Protein AF-A0A8J3VDU4-F1 (afdb_monomer_lite)

Radius of gyration: 32.26 Å; chains: 1; bounding box: 69×19×93 Å

Structure (mmCIF, N/CA/C/O backbone):
data_AF-A0A8J3VDU4-F1
#
_entry.id   AF-A0A8J3VDU4-F1
#
loop_
_atom_site.group_PDB
_atom_site.id
_atom_site.type_symbol
_atom_site.label_atom_id
_atom_site.label_alt_id
_atom_site.label_comp_id
_atom_site.label_asym_id
_atom_site.label_entity_id
_atom_site.label_seq_id
_atom_site.pdbx_PDB_ins_code
_atom_site.Cartn_x
_atom_site.Cartn_y
_atom_site.Cartn_z
_atom_site.occupancy
_atom_site.B_iso_or_equiv
_atom_site.auth_seq_id
_atom_site.auth_comp_id
_atom_site.auth_asym_id
_atom_site.auth_atom_id
_atom_site.pdbx_PDB_model_num
ATOM 1 N N . MET A 1 1 ? 7.137 -9.767 0.530 1.00 67.50 1 MET A N 1
ATOM 2 C CA . MET A 1 1 ? 6.829 -8.383 0.960 1.00 67.50 1 MET A CA 1
ATOM 3 C C . MET A 1 1 ? 5.323 -8.219 0.847 1.00 67.50 1 MET A C 1
ATOM 5 O O . MET A 1 1 ? 4.815 -8.719 -0.151 1.00 67.50 1 MET A O 1
ATOM 9 N N . PRO A 1 2 ? 4.628 -7.611 1.824 1.00 83.00 2 PRO A N 1
ATOM 10 C CA . PRO A 1 2 ? 3.176 -7.506 1.763 1.00 83.00 2 PRO A CA 1
ATOM 11 C C . PRO A 1 2 ? 2.692 -6.707 0.546 1.00 83.00 2 PRO A C 1
ATOM 13 O O . PRO A 1 2 ? 3.397 -5.806 0.079 1.00 83.00 2 PRO A O 1
ATOM 16 N N . THR A 1 3 ? 1.514 -7.045 0.031 1.00 90.88 3 THR A N 1
ATOM 17 C CA . THR A 1 3 ? 0.885 -6.404 -1.133 1.00 90.88 3 THR A CA 1
ATOM 18 C C . THR A 1 3 ? -0.031 -5.247 -0.728 1.00 90.88 3 THR A C 1
ATOM 20 O O . THR A 1 3 ? -0.429 -5.118 0.429 1.00 90.88 3 THR A O 1
ATOM 23 N N . GLU A 1 4 ? -0.401 -4.403 -1.697 1.00 93.88 4 GLU A N 1
ATOM 24 C CA . GLU A 1 4 ? -1.421 -3.364 -1.497 1.00 93.88 4 GLU A CA 1
ATOM 25 C C . GLU A 1 4 ? -2.731 -3.959 -0.958 1.00 93.88 4 GLU A C 1
ATOM 27 O O . GLU A 1 4 ? -3.270 -3.467 0.033 1.00 93.88 4 GLU A O 1
ATOM 32 N N . ALA A 1 5 ? -3.205 -5.052 -1.564 1.00 93.44 5 ALA A N 1
ATOM 33 C CA . ALA A 1 5 ? -4.450 -5.710 -1.180 1.00 93.44 5 ALA A CA 1
ATOM 34 C C . ALA A 1 5 ? -4.417 -6.213 0.272 1.00 93.44 5 ALA A C 1
ATOM 36 O O . ALA A 1 5 ? -5.381 -6.022 1.009 1.00 93.44 5 ALA A O 1
ATOM 37 N N . GLU A 1 6 ? -3.298 -6.789 0.715 1.00 93.62 6 GLU A N 1
ATOM 38 C CA . GLU A 1 6 ? -3.134 -7.252 2.099 1.00 93.62 6 GLU A CA 1
ATOM 39 C C . GLU A 1 6 ? -3.225 -6.098 3.105 1.00 93.62 6 GLU A C 1
ATOM 41 O O . GLU A 1 6 ? -3.881 -6.230 4.140 1.00 93.62 6 GLU A O 1
ATOM 46 N N . PHE A 1 7 ? -2.632 -4.940 2.794 1.00 95.31 7 PHE A N 1
ATOM 47 C CA .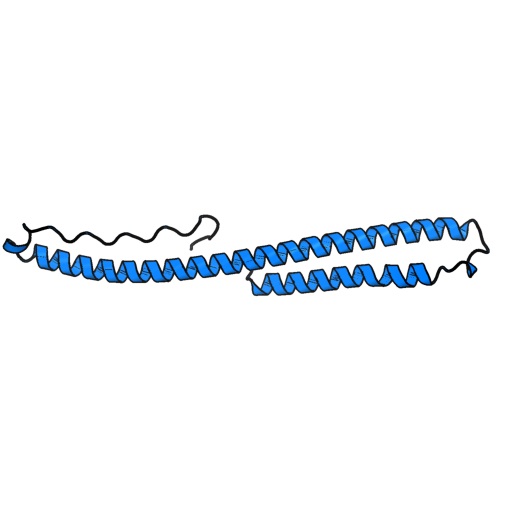 PHE A 1 7 ? -2.764 -3.754 3.640 1.00 95.31 7 PHE A CA 1
ATOM 48 C C . PHE A 1 7 ? -4.188 -3.191 3.650 1.00 95.31 7 PHE A C 1
ATOM 50 O O . PHE A 1 7 ? -4.650 -2.737 4.696 1.00 95.31 7 PHE A O 1
ATOM 57 N N . LEU A 1 8 ? -4.906 -3.229 2.526 1.00 94.75 8 LEU A N 1
ATOM 58 C CA . LEU A 1 8 ? -6.300 -2.781 2.474 1.00 94.75 8 LEU A CA 1
ATOM 59 C C . LEU A 1 8 ? -7.221 -3.691 3.297 1.00 94.75 8 LEU A C 1
ATOM 61 O O . LEU A 1 8 ? -8.036 -3.187 4.068 1.00 94.75 8 LEU A O 1
ATOM 65 N N . VAL A 1 9 ? -7.031 -5.010 3.222 1.00 96.38 9 VAL A N 1
ATOM 66 C CA . VAL A 1 9 ? -7.761 -5.970 4.066 1.00 96.38 9 VAL A CA 1
ATOM 67 C C . VAL A 1 9 ? -7.454 -5.734 5.548 1.00 96.38 9 VAL A C 1
ATOM 69 O O . VAL A 1 9 ? -8.371 -5.677 6.368 1.00 96.38 9 VAL A O 1
ATOM 72 N N . ALA A 1 10 ? -6.181 -5.532 5.904 1.00 93.62 10 ALA A N 1
ATOM 73 C CA . ALA A 1 10 ? -5.788 -5.232 7.281 1.00 93.62 10 ALA A CA 1
ATOM 74 C C . ALA A 1 1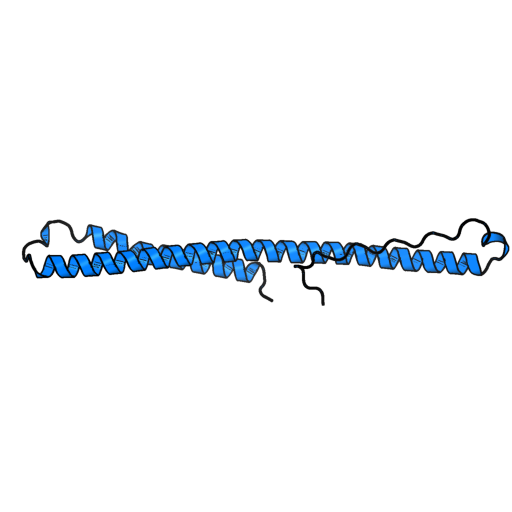0 ? -6.387 -3.908 7.786 1.00 93.62 10 ALA A C 1
ATOM 76 O O . ALA A 1 10 ? -6.881 -3.849 8.913 1.00 93.62 10 ALA A O 1
ATOM 77 N N . ARG A 1 11 ? -6.405 -2.857 6.952 1.00 96.06 11 ARG A N 1
ATOM 78 C CA . ARG A 1 11 ? -7.062 -1.576 7.258 1.00 96.06 11 ARG A CA 1
ATOM 79 C C . ARG A 1 11 ? -8.527 -1.790 7.620 1.00 96.06 11 ARG A C 1
ATOM 81 O O . ARG A 1 11 ? -8.984 -1.262 8.632 1.00 96.06 11 ARG A O 1
ATOM 88 N N . ASP A 1 12 ? -9.253 -2.535 6.796 1.00 95.19 12 ASP A N 1
ATOM 89 C CA . ASP A 1 12 ? -10.688 -2.737 6.983 1.00 95.19 12 ASP A CA 1
ATOM 90 C C . ASP A 1 12 ? -10.968 -3.563 8.248 1.00 95.19 12 ASP A C 1
ATOM 92 O O . ASP A 1 12 ? -11.870 -3.225 9.016 1.00 95.19 12 ASP A O 1
ATOM 96 N N . ALA A 1 13 ? -10.123 -4.556 8.546 1.00 95.38 13 ALA A N 1
ATOM 97 C CA . ALA A 1 13 ? -10.178 -5.302 9.801 1.00 95.38 13 ALA A CA 1
ATOM 98 C C . ALA A 1 13 ? -9.922 -4.411 11.032 1.00 95.38 13 ALA A C 1
ATOM 100 O O . ALA A 1 13 ? -10.657 -4.498 12.017 1.00 95.38 13 ALA A O 1
ATOM 101 N N . PHE A 1 14 ? -8.927 -3.518 10.983 1.00 94.88 14 PHE A N 1
ATOM 102 C CA . PHE A 1 14 ? -8.660 -2.581 12.079 1.00 94.88 14 PHE A CA 1
ATOM 103 C C . PHE A 1 14 ? 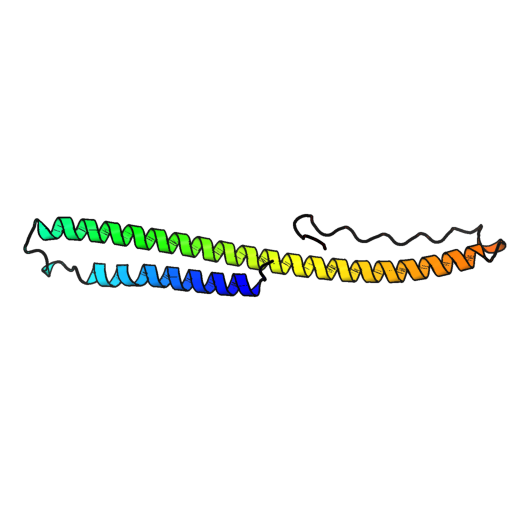-9.790 -1.564 12.273 1.00 94.88 14 PHE A C 1
ATOM 105 O O . PHE A 1 14 ? -10.153 -1.280 13.414 1.00 94.88 14 PHE A O 1
ATOM 112 N N . ARG A 1 15 ? -10.406 -1.071 11.190 1.00 95.56 15 ARG A N 1
ATOM 113 C CA . ARG A 1 15 ? -11.583 -0.189 11.282 1.00 95.56 15 ARG A CA 1
ATOM 114 C C . ARG A 1 15 ? -12.779 -0.897 11.908 1.00 95.56 15 ARG A C 1
ATOM 116 O O . ARG A 1 15 ? -13.409 -0.346 12.807 1.00 95.56 15 ARG A O 1
ATOM 123 N N . ALA A 1 16 ? -13.051 -2.134 11.495 1.00 92.44 16 ALA A N 1
ATOM 124 C CA . ALA A 1 16 ? -14.112 -2.942 12.091 1.00 92.44 16 ALA A CA 1
ATOM 125 C C . ALA A 1 16 ? -13.854 -3.210 13.587 1.00 92.44 16 ALA A C 1
ATOM 127 O O . ALA A 1 16 ? -14.778 -3.153 14.404 1.00 92.44 16 ALA A O 1
ATOM 128 N N . ALA A 1 17 ? -12.594 -3.447 13.970 1.00 90.19 17 ALA A N 1
ATOM 129 C CA . ALA A 1 17 ? -12.202 -3.590 15.368 1.00 90.19 17 ALA A CA 1
ATOM 130 C C . ALA A 1 17 ? -12.433 -2.288 16.158 1.00 90.19 17 ALA A C 1
ATOM 132 O O . ALA A 1 17 ? -13.062 -2.323 17.217 1.00 90.19 17 ALA A O 1
ATOM 133 N N . ALA A 1 18 ? -12.010 -1.132 15.630 1.00 91.44 18 ALA A N 1
ATOM 134 C CA . ALA A 1 18 ? -12.235 0.181 16.245 1.00 91.44 18 ALA A CA 1
ATOM 135 C C . ALA A 1 18 ? -13.723 0.482 16.460 1.00 91.44 18 ALA A C 1
ATOM 137 O O . ALA A 1 18 ? -14.124 0.905 17.547 1.00 91.44 18 ALA A O 1
ATOM 138 N N . GLU A 1 19 ? -14.561 0.204 15.462 1.00 89.81 19 GLU A N 1
ATOM 139 C CA . GLU A 1 19 ? -16.010 0.362 15.575 1.00 89.81 19 GLU A CA 1
ATOM 140 C C . GLU A 1 19 ? -16.601 -0.574 16.644 1.00 89.81 19 GLU A C 1
ATOM 142 O O . GLU A 1 19 ? -17.420 -0.157 17.469 1.00 89.81 19 GLU A O 1
ATOM 147 N N . THR A 1 20 ? -16.118 -1.817 16.703 1.00 87.06 20 THR A N 1
ATOM 148 C CA . THR A 1 20 ? -16.535 -2.799 17.712 1.00 87.06 20 THR A CA 1
ATOM 149 C C . THR A 1 20 ? -16.146 -2.373 19.127 1.00 87.06 20 THR A C 1
ATOM 151 O O . THR A 1 20 ? -16.971 -2.498 20.026 1.00 87.06 20 THR A O 1
ATOM 154 N N . ALA A 1 21 ? -14.951 -1.815 19.349 1.00 84.44 21 ALA A N 1
ATOM 155 C CA . ALA A 1 21 ? -14.555 -1.297 20.667 1.00 84.44 21 ALA A CA 1
ATOM 156 C C . ALA A 1 21 ? -15.369 -0.070 21.107 1.00 84.44 21 ALA A C 1
ATOM 158 O O . ALA A 1 21 ? -15.556 0.149 22.305 1.00 84.44 21 ALA A O 1
ATOM 159 N N . ARG A 1 22 ? -15.886 0.721 20.161 1.00 80.50 22 ARG A N 1
ATOM 160 C CA . ARG A 1 22 ? -16.725 1.894 20.457 1.00 80.50 22 ARG A CA 1
ATOM 161 C C . ARG A 1 22 ? -18.164 1.516 20.822 1.00 80.50 22 ARG A C 1
ATOM 163 O O . ARG A 1 22 ? -18.746 2.152 21.698 1.00 80.50 22 ARG A O 1
ATOM 170 N N . ARG A 1 23 ? -18.720 0.464 20.206 1.00 72.62 23 ARG A N 1
ATOM 171 C CA . ARG A 1 23 ? -20.115 0.012 20.399 1.00 72.62 23 ARG A CA 1
ATOM 172 C C . ARG A 1 23 ? -20.547 -0.279 21.848 1.00 72.62 23 ARG A C 1
ATOM 174 O O . ARG A 1 23 ? -21.635 0.167 22.198 1.00 72.62 23 ARG A O 1
ATOM 181 N N . PRO A 1 24 ? -19.794 -1.001 22.700 1.00 62.66 24 PRO A N 1
ATOM 182 C CA . PRO A 1 24 ? -20.257 -1.358 24.045 1.00 62.66 24 PRO A CA 1
ATOM 183 C C . PRO A 1 24 ? -20.258 -0.179 25.026 1.00 62.66 24 PRO A C 1
ATOM 185 O O . PRO A 1 24 ? -20.997 -0.207 26.006 1.00 62.66 24 PRO A O 1
ATOM 188 N N . VAL A 1 25 ? -19.488 0.880 24.759 1.00 56.50 25 VAL A N 1
ATOM 189 C CA . VAL A 1 25 ? -19.399 2.047 25.651 1.00 56.50 25 VAL A CA 1
ATOM 190 C C . VAL A 1 25 ? -20.708 2.851 25.653 1.00 56.50 25 VAL A C 1
ATOM 192 O O . VAL A 1 25 ? -21.106 3.389 26.680 1.00 56.50 25 VAL A O 1
ATOM 195 N N . THR A 1 26 ? -21.425 2.906 24.530 1.00 52.31 26 THR A N 1
ATOM 196 C CA . THR A 1 26 ? -22.603 3.776 24.367 1.00 52.31 26 THR A CA 1
ATOM 197 C C . THR A 1 26 ? -23.880 3.283 25.077 1.00 52.31 26 THR A C 1
ATOM 199 O O . THR A 1 26 ? -24.468 4.070 25.819 1.00 52.31 26 THR A O 1
ATOM 202 N N . PRO A 1 27 ? -24.336 2.021 24.923 1.00 53.19 27 PRO A N 1
ATOM 203 C CA . PRO A 1 27 ? -25.544 1.538 25.596 1.00 53.19 27 PRO A CA 1
ATOM 204 C C . PRO A 1 27 ? -25.313 1.288 27.087 1.00 53.19 27 PRO A C 1
ATOM 206 O O . PRO A 1 27 ? -26.236 1.440 27.880 1.00 53.19 27 PRO A O 1
ATOM 209 N N . MET A 1 28 ? -24.081 0.956 27.485 1.00 51.69 28 MET A N 1
ATOM 210 C CA . MET A 1 28 ? -23.732 0.748 28.885 1.00 51.69 28 MET A CA 1
ATOM 211 C C . MET A 1 28 ? -23.864 2.054 29.675 1.00 51.69 28 MET A C 1
ATOM 213 O O . MET A 1 28 ? -24.569 2.083 30.676 1.00 51.69 28 MET A O 1
ATOM 217 N N . LEU A 1 29 ? -23.306 3.162 29.173 1.00 52.31 29 LEU A N 1
ATOM 218 C CA . LEU A 1 29 ? -23.472 4.486 29.785 1.00 52.31 29 LEU A CA 1
ATOM 219 C C . LEU A 1 29 ? -24.935 4.968 29.801 1.00 52.31 29 LEU A C 1
ATOM 221 O O . LEU A 1 29 ? -25.328 5.670 30.726 1.00 52.31 29 LEU A O 1
ATOM 225 N N . ALA A 1 30 ? -25.748 4.578 28.813 1.00 54.53 30 ALA A N 1
ATOM 226 C CA . ALA A 1 30 ? -27.169 4.932 28.753 1.00 54.53 30 ALA A CA 1
ATOM 227 C C . ALA A 1 30 ? -28.055 4.099 29.704 1.00 54.53 30 ALA A C 1
ATOM 229 O O . ALA A 1 30 ? -29.070 4.598 30.189 1.00 54.53 30 ALA A O 1
ATOM 230 N N . ALA A 1 31 ? -27.685 2.844 29.983 1.00 55.19 31 ALA A N 1
ATOM 231 C CA . ALA A 1 31 ? -28.435 1.945 30.863 1.00 55.19 31 ALA A CA 1
ATOM 232 C C . ALA A 1 31 ? -28.255 2.270 32.358 1.00 55.19 31 ALA A C 1
ATOM 234 O O . ALA A 1 31 ? -29.162 2.015 33.150 1.00 55.19 31 ALA A O 1
ATOM 235 N N . PHE A 1 32 ? -27.140 2.897 32.751 1.00 51.31 32 PHE A N 1
ATOM 236 C CA . PHE A 1 32 ? -26.919 3.412 34.111 1.00 51.31 32 PHE A CA 1
ATOM 237 C C . PHE A 1 32 ? -27.595 4.773 34.344 1.00 51.31 32 PHE A C 1
ATOM 239 O O . PHE A 1 32 ? -27.012 5.697 34.908 1.00 51.31 32 PHE A O 1
ATOM 246 N N . GLY A 1 33 ? -28.852 4.899 33.911 1.00 51.94 33 GLY A N 1
ATOM 247 C CA . GLY A 1 33 ? -29.696 6.034 34.266 1.00 51.94 33 GLY A CA 1
ATOM 248 C C . GLY A 1 33 ? -29.872 6.168 35.791 1.00 51.94 33 GLY A C 1
ATOM 249 O O . GLY A 1 33 ? -29.600 5.225 36.539 1.00 51.94 33 GLY A O 1
ATOM 250 N N . PRO A 1 34 ? -30.381 7.317 36.276 1.00 51.00 34 PRO A N 1
ATOM 251 C CA . PRO A 1 34 ? -30.386 7.707 37.696 1.00 51.00 34 PRO A CA 1
ATOM 252 C C . PRO A 1 34 ? -31.153 6.774 38.659 1.00 51.00 34 PRO A C 1
ATOM 254 O O . PRO A 1 34 ? -31.200 7.038 39.856 1.00 51.00 34 PRO A O 1
ATOM 257 N N . GLN A 1 35 ? -31.754 5.683 38.176 1.00 47.78 35 GLN A N 1
ATOM 258 C CA . GLN A 1 35 ? -32.634 4.800 38.947 1.00 47.78 35 GLN A CA 1
ATOM 259 C C . GLN A 1 35 ? -31.929 3.609 39.630 1.00 47.78 35 GLN A C 1
ATOM 261 O O . GLN A 1 35 ? -32.545 2.960 40.467 1.00 47.78 35 GLN A O 1
ATOM 266 N N . VAL A 1 36 ? -30.642 3.340 39.361 1.00 48.12 36 VAL A N 1
ATOM 267 C CA . VAL A 1 36 ? -29.853 2.293 40.069 1.00 48.12 36 VAL A CA 1
ATOM 268 C C . VAL A 1 36 ? -29.111 2.859 41.308 1.00 48.12 36 VAL A C 1
ATOM 270 O O . VAL A 1 36 ? -28.388 2.158 42.012 1.00 48.12 36 VAL A O 1
ATOM 273 N N . LEU A 1 37 ? -29.320 4.141 41.631 1.00 47.22 37 LEU A N 1
ATOM 274 C CA . LEU A 1 37 ? -28.594 4.910 42.654 1.00 47.22 37 LEU A CA 1
ATOM 275 C C . LEU A 1 37 ? -29.184 4.795 44.078 1.00 47.22 37 LEU A C 1
ATOM 277 O O . LEU A 1 37 ? -29.444 5.810 44.720 1.00 47.22 37 LEU A O 1
ATOM 281 N N . VAL A 1 38 ? -29.397 3.581 44.601 1.00 46.38 38 VAL A N 1
ATOM 282 C CA . VAL A 1 38 ? -29.901 3.380 45.988 1.00 46.38 38 VAL A CA 1
ATOM 283 C C . VAL A 1 38 ? -28.846 2.764 46.937 1.00 46.38 38 VAL A C 1
ATOM 285 O O . VAL A 1 38 ? -29.123 2.519 48.105 1.00 46.38 38 VAL A O 1
ATOM 288 N N . GLY A 1 39 ? -27.589 2.586 46.506 1.00 50.56 39 GLY A N 1
ATOM 289 C CA . GLY A 1 39 ? -26.508 2.049 47.356 1.00 50.56 39 GLY A CA 1
ATOM 290 C C . GLY A 1 39 ? -25.159 2.746 47.158 1.00 50.56 39 GLY A C 1
ATOM 291 O O . GLY A 1 39 ? -24.325 2.260 46.400 1.00 50.56 39 GLY A O 1
ATOM 292 N N . GLY A 1 40 ? -24.932 3.861 47.863 1.00 52.38 40 GLY A N 1
ATOM 293 C CA . GLY A 1 40 ? -23.881 4.860 47.587 1.00 52.38 40 GLY A CA 1
ATOM 294 C C . GLY A 1 40 ? -22.407 4.415 47.572 1.00 52.38 40 GLY A C 1
ATOM 295 O O . GLY A 1 40 ? -21.579 5.152 47.048 1.00 52.38 40 GLY A O 1
ATOM 296 N N . LEU A 1 41 ? -22.058 3.235 48.097 1.00 50.09 41 LEU A N 1
ATOM 297 C CA . LEU A 1 41 ? -20.682 2.700 48.068 1.00 50.09 41 LEU A CA 1
ATOM 298 C C . LEU A 1 41 ? -20.448 1.737 46.893 1.00 50.09 41 LEU A C 1
ATOM 300 O O . LEU A 1 41 ? -19.442 1.851 46.200 1.00 50.09 41 LEU A O 1
ATOM 304 N N . LEU A 1 42 ? -21.417 0.865 46.595 1.00 49.94 42 LEU A N 1
ATOM 305 C CA . LEU A 1 42 ? -21.362 -0.038 45.437 1.00 49.94 42 LEU A CA 1
ATOM 306 C C . LEU A 1 42 ? -21.436 0.728 44.106 1.00 49.94 42 LEU A C 1
ATOM 308 O O . LEU A 1 42 ? -20.865 0.290 43.111 1.00 49.94 42 LEU A O 1
ATOM 312 N N . THR A 1 43 ? -22.108 1.883 44.076 1.00 58.31 43 THR A N 1
ATOM 313 C CA . THR A 1 43 ? -22.283 2.705 42.866 1.00 58.31 43 THR A CA 1
ATOM 314 C C . THR A 1 43 ? -21.047 3.514 42.471 1.00 58.31 43 THR A C 1
ATOM 316 O O . THR A 1 43 ? -20.859 3.779 41.284 1.00 58.31 43 THR A O 1
ATOM 319 N N . ALA A 1 44 ? -20.204 3.915 43.429 1.00 59.12 44 ALA A N 1
ATOM 320 C CA . ALA A 1 44 ? -19.000 4.701 43.147 1.00 59.12 44 ALA A CA 1
ATOM 321 C C . ALA A 1 44 ? -17.891 3.822 42.547 1.00 59.12 44 ALA A C 1
ATOM 323 O O . ALA A 1 44 ? -17.367 4.131 41.480 1.00 59.12 44 ALA A O 1
ATOM 324 N N . GLU A 1 45 ? -17.620 2.677 43.177 1.00 62.31 45 GLU A N 1
ATOM 325 C CA . GLU A 1 45 ? -16.580 1.737 42.746 1.00 62.31 45 GLU A CA 1
ATOM 326 C C . GLU A 1 45 ? -16.908 1.114 41.379 1.00 62.31 45 GLU A C 1
ATOM 328 O O . GLU A 1 45 ? -16.059 1.040 40.489 1.00 62.31 45 GLU A O 1
ATOM 333 N N . THR A 1 46 ? -18.177 0.755 41.148 1.00 62.06 46 THR A N 1
ATOM 334 C CA . THR A 1 46 ? -18.622 0.292 39.825 1.00 62.06 46 THR A CA 1
ATOM 335 C C . THR A 1 46 ? -18.544 1.398 38.770 1.00 62.06 46 THR A C 1
ATOM 337 O O . THR A 1 46 ? -18.060 1.137 37.671 1.00 62.06 46 THR A O 1
ATOM 340 N N . SER A 1 47 ? -18.926 2.643 39.079 1.00 64.44 47 SER A N 1
ATOM 341 C CA . SER A 1 47 ? -18.814 3.760 38.124 1.00 64.44 47 SER A CA 1
ATOM 342 C C . SER A 1 47 ? -17.366 4.077 37.744 1.00 64.44 47 SER A C 1
ATOM 344 O O . SER A 1 47 ? -17.089 4.335 36.569 1.00 64.44 47 SER A O 1
ATOM 346 N N . GLU A 1 48 ? -16.428 4.032 38.692 1.00 68.50 48 GLU A N 1
ATOM 347 C CA . GLU A 1 48 ? -14.998 4.224 38.421 1.00 68.50 48 GLU A CA 1
ATOM 348 C C . GLU A 1 48 ? -14.426 3.094 37.563 1.00 68.50 48 GLU A C 1
ATOM 350 O O . GLU A 1 48 ? -13.770 3.365 36.552 1.00 68.50 48 GLU A O 1
ATOM 355 N N . LEU A 1 49 ? -14.737 1.834 37.890 1.00 68.75 49 LEU A N 1
ATOM 356 C CA . LEU A 1 49 ? -14.322 0.682 37.088 1.00 68.75 49 LEU A CA 1
ATOM 357 C C . LEU A 1 49 ? -14.849 0.784 35.653 1.00 68.75 49 LEU A C 1
ATOM 359 O O . LEU A 1 49 ? -14.086 0.600 34.703 1.00 68.75 49 LEU A O 1
ATOM 363 N N . LEU A 1 50 ? -16.126 1.126 35.474 1.00 69.62 50 LEU A N 1
ATOM 364 C CA . LEU A 1 50 ? -16.736 1.275 34.153 1.00 69.62 50 LEU A CA 1
ATOM 365 C C . LEU A 1 50 ? -16.169 2.457 33.369 1.00 69.62 50 LEU A C 1
ATOM 367 O O . LEU A 1 50 ? -15.935 2.339 32.163 1.00 69.62 50 LEU A O 1
ATOM 371 N N . SER A 1 51 ? -15.891 3.572 34.042 1.00 70.56 51 SER A N 1
ATOM 372 C CA . SER A 1 51 ? -15.238 4.733 33.434 1.00 70.56 51 SER A CA 1
ATOM 373 C C . SER A 1 51 ? -13.814 4.395 32.984 1.00 70.56 51 SER A C 1
ATOM 375 O O . SER A 1 51 ? -13.424 4.746 31.867 1.00 70.56 51 SER A O 1
ATOM 377 N N . GLY A 1 52 ? -13.067 3.641 33.799 1.00 74.62 52 GLY A N 1
ATOM 378 C CA . GLY A 1 52 ? -11.732 3.138 33.474 1.00 74.62 52 GLY A CA 1
ATOM 379 C C . GLY A 1 52 ? -11.732 2.202 32.263 1.00 74.62 52 GLY A C 1
ATOM 380 O O . GLY A 1 52 ? -10.992 2.434 31.305 1.00 74.62 52 GLY A O 1
ATOM 381 N N . HIS A 1 53 ? -12.620 1.204 32.243 1.00 77.62 53 HIS A N 1
ATOM 382 C CA . HIS A 1 53 ? -12.760 0.275 31.113 1.00 77.62 53 HIS A CA 1
ATOM 383 C C . HIS A 1 53 ? -13.219 0.994 29.836 1.00 77.62 53 HIS A C 1
ATOM 385 O O . HIS A 1 53 ? -12.683 0.752 28.755 1.00 77.62 53 HIS A O 1
ATOM 391 N N . SER A 1 54 ? -14.142 1.952 29.952 1.00 76.69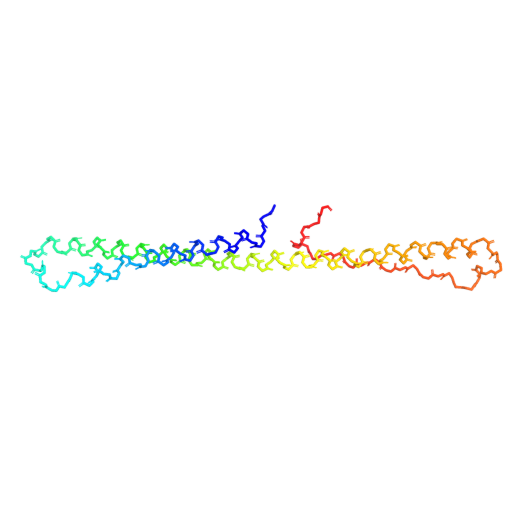 54 SER A N 1
ATOM 392 C CA . SER A 1 54 ? -14.581 2.790 28.828 1.00 76.69 54 SER A CA 1
ATOM 393 C C . SER A 1 54 ? -13.458 3.684 28.290 1.00 76.69 54 SER A C 1
ATOM 395 O O . SER A 1 54 ? -13.408 3.976 27.093 1.00 76.69 54 SER A O 1
ATOM 397 N N . GLY A 1 55 ? -12.551 4.145 29.155 1.00 80.44 55 GLY A N 1
ATOM 398 C CA . GLY A 1 55 ? -11.336 4.859 28.757 1.00 80.44 55 GLY A CA 1
ATOM 399 C C . GLY A 1 55 ? -10.351 3.958 28.005 1.00 80.44 55 GLY A C 1
ATOM 400 O O . GLY A 1 55 ? -9.839 4.346 26.954 1.00 80.44 55 GLY A O 1
ATOM 401 N N . GLN A 1 56 ? -10.137 2.733 28.489 1.00 85.94 56 GLN A N 1
ATOM 402 C CA . GLN A 1 56 ? -9.273 1.744 27.836 1.00 85.94 56 GLN A CA 1
ATOM 403 C C . GLN A 1 56 ? -9.809 1.322 26.463 1.00 85.94 56 GLN A C 1
ATOM 405 O O . GLN A 1 56 ? -9.041 1.299 25.504 1.00 85.94 56 GLN A O 1
ATOM 410 N N . MET A 1 57 ? -11.117 1.071 26.338 1.00 85.31 57 MET A N 1
ATOM 411 C CA . MET A 1 57 ? -11.746 0.717 25.058 1.00 85.31 57 MET A CA 1
ATOM 412 C C . MET A 1 57 ? -11.647 1.845 24.028 1.00 85.31 57 MET A C 1
ATOM 414 O O . MET A 1 57 ? -11.356 1.584 22.863 1.00 85.31 57 MET A O 1
ATOM 418 N N . ARG A 1 58 ? -11.800 3.109 24.448 1.00 86.94 58 ARG A N 1
ATOM 419 C CA . ARG A 1 58 ? -11.565 4.266 23.567 1.00 86.94 58 ARG A CA 1
ATOM 420 C C . ARG A 1 58 ? -10.108 4.355 23.113 1.00 86.94 58 ARG A C 1
ATOM 422 O O . ARG A 1 58 ? -9.855 4.469 21.922 1.00 86.94 58 ARG A O 1
ATOM 429 N N . SER A 1 59 ? -9.157 4.216 24.038 1.00 90.62 59 SER A N 1
ATOM 430 C CA . SER A 1 59 ? -7.721 4.214 23.716 1.00 90.62 59 SER A CA 1
ATOM 431 C C . SER A 1 59 ? -7.342 3.088 22.745 1.00 90.62 59 SER A C 1
ATOM 433 O O . SER A 1 59 ? -6.550 3.289 21.825 1.00 90.62 59 SER A O 1
ATOM 435 N N . LEU A 1 60 ? -7.932 1.903 22.916 1.00 91.56 60 LEU A N 1
ATOM 436 C CA . LEU A 1 60 ? -7.759 0.762 22.021 1.00 91.56 60 LEU A CA 1
ATOM 437 C C . LEU A 1 60 ? -8.335 1.048 20.625 1.00 91.56 60 LEU A C 1
ATOM 439 O O . LEU A 1 60 ? -7.647 0.818 19.632 1.00 91.56 60 LEU A O 1
ATOM 443 N N . ALA A 1 61 ? -9.548 1.607 20.551 1.00 91.81 61 ALA A N 1
ATOM 444 C CA . ALA A 1 61 ? -10.169 2.008 19.291 1.00 91.81 61 ALA A CA 1
ATOM 445 C C . ALA A 1 61 ? -9.317 3.042 18.539 1.00 91.81 61 ALA A C 1
ATOM 447 O O . ALA A 1 61 ? -9.079 2.885 17.345 1.00 91.81 61 ALA A O 1
ATOM 448 N N . ASP A 1 62 ? -8.778 4.041 19.240 1.00 94.12 62 ASP A N 1
ATOM 449 C CA . ASP A 1 62 ? -7.915 5.060 18.636 1.00 94.12 62 ASP A CA 1
ATOM 450 C C . ASP A 1 62 ? -6.588 4.470 18.134 1.00 94.12 62 ASP A C 1
ATOM 452 O O . ASP A 1 62 ? -6.062 4.888 17.102 1.00 94.12 62 ASP A O 1
ATOM 456 N N . ARG A 1 63 ? -6.030 3.475 18.838 1.00 95.62 63 ARG A N 1
ATOM 457 C CA . ARG A 1 63 ? -4.844 2.742 18.363 1.00 95.62 63 ARG A CA 1
ATOM 458 C C . ARG A 1 63 ? -5.151 1.932 17.108 1.00 95.62 63 ARG A C 1
ATOM 460 O O . ARG A 1 63 ? -4.324 1.920 16.199 1.00 95.62 63 ARG A O 1
ATOM 467 N N . TRP A 1 64 ? -6.305 1.273 17.044 1.00 96.06 64 TRP A N 1
ATOM 468 C CA . TRP A 1 64 ? -6.721 0.538 15.851 1.00 96.06 64 TRP A CA 1
ATOM 469 C C . TRP A 1 64 ? -6.974 1.459 14.659 1.00 96.06 64 TRP A C 1
ATOM 471 O O . TRP A 1 64 ? -6.512 1.142 13.568 1.00 96.06 64 TRP A O 1
ATOM 481 N N . ASP A 1 65 ? -7.575 2.633 14.859 1.00 96.94 65 ASP A N 1
ATOM 482 C CA . ASP A 1 65 ? -7.717 3.628 13.788 1.00 96.94 65 ASP A CA 1
ATOM 483 C C . ASP A 1 65 ? -6.355 4.092 13.255 1.00 96.94 65 ASP A C 1
ATOM 485 O O . ASP A 1 65 ? -6.139 4.105 12.044 1.00 96.94 65 ASP A O 1
ATOM 489 N N . ARG A 1 66 ? -5.383 4.368 14.138 1.00 96.81 66 ARG A N 1
ATOM 490 C CA . ARG A 1 66 ? -4.013 4.706 13.706 1.00 96.81 66 ARG A CA 1
ATOM 491 C C . ARG A 1 66 ? -3.360 3.581 12.904 1.00 96.81 66 ARG A C 1
ATOM 493 O O . ARG A 1 66 ? -2.670 3.853 11.925 1.00 96.81 66 ARG A O 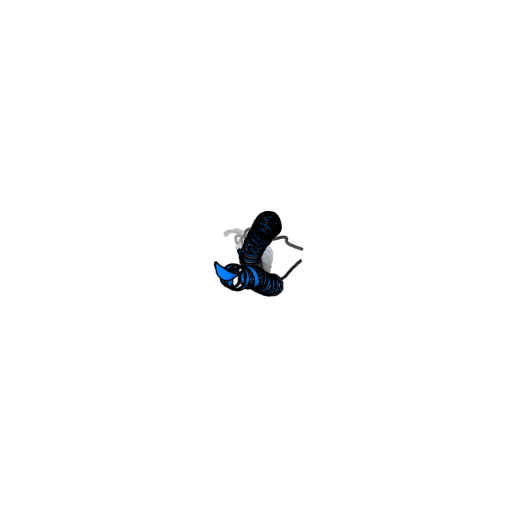1
ATOM 500 N N . LEU A 1 67 ? -3.562 2.322 13.302 1.00 96.56 67 LEU A N 1
ATOM 501 C CA . LEU A 1 67 ? -3.060 1.169 12.547 1.00 96.56 67 LEU A CA 1
ATOM 502 C C . LEU A 1 67 ? -3.756 1.029 11.190 1.00 96.56 67 LEU A C 1
ATOM 504 O O . LEU A 1 67 ? -3.099 0.684 10.207 1.00 96.56 67 LEU A O 1
ATOM 508 N N . ALA A 1 68 ? -5.055 1.324 11.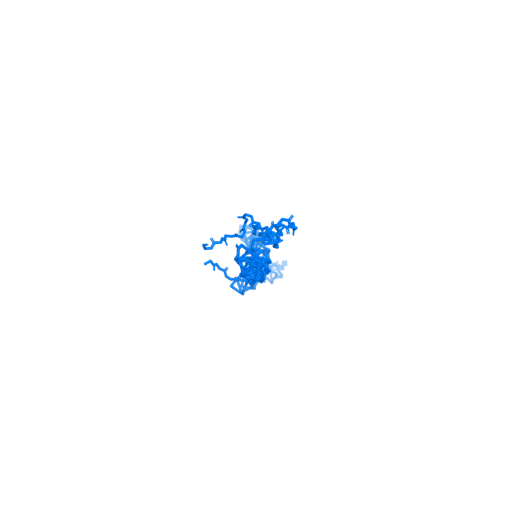109 1.00 96.12 68 ALA A N 1
ATOM 509 C CA . ALA A 1 68 ? -5.778 1.355 9.846 1.00 96.12 68 ALA A CA 1
ATOM 510 C C . ALA A 1 68 ? -5.225 2.438 8.906 1.00 96.12 68 ALA A C 1
ATOM 512 O O . ALA A 1 68 ? -4.990 2.167 7.726 1.00 96.12 68 ALA A O 1
ATOM 513 N N . ASP A 1 69 ? -4.961 3.638 9.421 1.00 96.81 69 ASP A N 1
ATOM 514 C CA . ASP A 1 69 ? -4.391 4.739 8.641 1.00 96.81 69 ASP A CA 1
ATOM 515 C C . ASP A 1 69 ? -2.969 4.428 8.156 1.00 96.81 69 ASP A C 1
ATOM 517 O O . ASP A 1 69 ? -2.647 4.668 6.988 1.00 96.81 69 ASP A O 1
ATOM 521 N N . GLU A 1 70 ? -2.145 3.809 9.005 1.00 96.94 70 GLU A N 1
ATOM 522 C CA . GLU A 1 70 ? -0.819 3.310 8.628 1.00 96.94 70 GLU A CA 1
ATOM 523 C C . GLU A 1 70 ? -0.918 2.252 7.519 1.00 96.94 70 GLU A C 1
ATOM 525 O O . GLU A 1 70 ? -0.189 2.321 6.529 1.00 96.94 70 GLU A O 1
ATOM 530 N N . CYS A 1 71 ? -1.857 1.304 7.616 1.00 95.81 71 CYS A N 1
ATOM 531 C CA . CYS A 1 71 ? -2.095 0.326 6.551 1.00 95.81 71 CYS A CA 1
ATOM 532 C C . CYS A 1 71 ? -2.516 1.012 5.243 1.00 95.81 71 CYS A C 1
ATOM 534 O O . CYS A 1 71 ? -1.997 0.685 4.178 1.00 95.81 71 CYS A O 1
ATOM 536 N N . ALA A 1 72 ? -3.397 2.013 5.303 1.00 96.06 72 ALA A N 1
ATOM 537 C CA . ALA A 1 72 ? -3.811 2.780 4.130 1.00 96.06 72 ALA A CA 1
ATOM 538 C C . ALA A 1 72 ? -2.654 3.580 3.504 1.00 96.06 72 ALA A C 1
ATOM 540 O O . ALA A 1 72 ? -2.596 3.759 2.284 1.00 96.06 72 ALA A O 1
ATOM 541 N N . TRP A 1 73 ? -1.731 4.094 4.317 1.00 96.00 73 TRP A N 1
ATOM 542 C CA . TRP A 1 73 ? -0.513 4.733 3.826 1.00 96.00 73 TRP A CA 1
ATOM 543 C C . TRP A 1 73 ? 0.421 3.715 3.162 1.00 96.00 73 TRP A C 1
ATOM 545 O O . TRP A 1 73 ? 0.842 3.927 2.025 1.00 96.00 73 TRP A O 1
ATOM 555 N N . ARG A 1 74 ? 0.665 2.564 3.798 1.00 93.31 74 ARG A N 1
ATOM 556 C CA . ARG A 1 74 ? 1.506 1.497 3.232 1.00 93.31 74 ARG A CA 1
ATOM 557 C C . ARG A 1 74 ? 0.947 0.916 1.941 1.00 93.31 74 ARG A C 1
ATOM 559 O O . ARG A 1 74 ? 1.720 0.686 1.019 1.00 93.31 74 ARG A O 1
ATOM 566 N N . ALA A 1 75 ? -0.371 0.753 1.836 1.00 94.56 75 ALA A N 1
ATOM 567 C CA . ALA A 1 75 ? -1.033 0.350 0.597 1.00 94.56 75 ALA A CA 1
ATOM 568 C C . ALA A 1 75 ? -0.680 1.302 -0.561 1.00 94.56 75 ALA A C 1
ATOM 570 O O . ALA A 1 75 ? -0.245 0.855 -1.621 1.00 94.56 75 ALA A O 1
ATOM 571 N N . ARG A 1 76 ? -0.750 2.622 -0.324 1.00 94.12 76 ARG A N 1
ATOM 572 C CA . ARG A 1 76 ? -0.357 3.646 -1.309 1.00 94.12 76 ARG A CA 1
ATOM 573 C C . ARG A 1 76 ? 1.125 3.571 -1.678 1.00 94.12 76 ARG A C 1
ATOM 575 O O . ARG A 1 76 ? 1.463 3.695 -2.851 1.00 94.12 76 ARG A O 1
ATOM 582 N N . VAL A 1 77 ? 2.005 3.341 -0.702 1.00 91.56 77 VAL A N 1
ATOM 583 C CA . VAL A 1 77 ? 3.446 3.164 -0.954 1.00 91.56 77 VAL A CA 1
ATOM 584 C C . VAL A 1 77 ? 3.709 1.913 -1.794 1.00 91.56 77 VAL A C 1
ATOM 586 O O . VAL A 1 77 ? 4.505 1.968 -2.728 1.00 91.56 77 VAL A O 1
ATOM 589 N N . CYS A 1 78 ? 3.021 0.803 -1.516 1.00 91.38 78 CYS A N 1
ATOM 590 C CA . CYS A 1 78 ? 3.109 -0.416 -2.319 1.00 91.38 78 CYS A CA 1
ATOM 591 C C . CYS A 1 78 ? 2.660 -0.167 -3.762 1.00 91.38 78 CYS A C 1
ATOM 593 O O . CYS A 1 78 ? 3.398 -0.513 -4.683 1.00 91.38 78 CYS A O 1
ATOM 595 N N . ALA A 1 79 ? 1.510 0.480 -3.966 1.00 91.19 79 ALA A N 1
ATOM 596 C CA . ALA A 1 79 ? 1.016 0.835 -5.297 1.00 91.19 79 ALA A CA 1
ATOM 597 C C . ALA A 1 79 ? 2.027 1.705 -6.065 1.00 91.19 79 ALA A C 1
ATOM 599 O O . ALA A 1 79 ? 2.383 1.403 -7.205 1.00 91.19 79 ALA A O 1
ATOM 600 N N . ALA A 1 80 ? 2.567 2.740 -5.411 1.00 91.12 80 ALA A N 1
ATOM 601 C CA . ALA A 1 80 ? 3.590 3.606 -5.991 1.00 91.12 80 ALA A CA 1
ATOM 602 C C . ALA A 1 80 ? 4.882 2.843 -6.325 1.00 91.12 80 ALA A C 1
ATOM 604 O O . ALA A 1 80 ? 5.478 3.076 -7.376 1.00 91.12 80 ALA A O 1
ATOM 605 N N . ALA A 1 81 ? 5.302 1.904 -5.472 1.00 89.31 81 ALA A N 1
ATOM 606 C CA . ALA A 1 81 ? 6.471 1.066 -5.719 1.00 89.31 81 ALA A CA 1
ATOM 607 C C . ALA A 1 81 ? 6.271 0.150 -6.933 1.00 89.31 81 ALA A C 1
ATOM 609 O O . ALA A 1 81 ? 7.186 0.005 -7.742 1.00 89.31 81 ALA A O 1
ATOM 610 N N . TYR A 1 82 ? 5.085 -0.448 -7.086 1.00 89.19 82 TYR A N 1
ATOM 611 C CA . TYR A 1 82 ? 4.750 -1.261 -8.257 1.00 89.19 82 TYR A CA 1
ATOM 612 C C . TYR A 1 82 ? 4.689 -0.430 -9.541 1.00 89.19 82 TYR A C 1
ATOM 614 O O . TYR A 1 82 ? 5.235 -0.853 -10.558 1.00 89.19 82 TYR A O 1
ATOM 622 N N . ALA A 1 83 ? 4.102 0.766 -9.492 1.00 90.88 83 ALA A N 1
ATOM 623 C CA . ALA A 1 83 ? 4.052 1.670 -10.638 1.00 90.88 83 ALA A CA 1
ATOM 624 C C . ALA A 1 83 ? 5.454 2.140 -11.061 1.00 90.88 83 ALA A C 1
ATOM 626 O O . ALA A 1 83 ? 5.807 2.048 -12.235 1.00 90.88 83 ALA A O 1
ATOM 627 N N . ALA A 1 84 ? 6.286 2.567 -10.104 1.00 89.00 84 ALA A N 1
ATOM 628 C CA . ALA A 1 84 ? 7.682 2.922 -10.363 1.00 89.00 84 ALA A CA 1
ATOM 629 C C . ALA A 1 84 ? 8.466 1.729 -10.926 1.00 89.00 84 ALA A C 1
ATOM 631 O O . ALA A 1 84 ? 9.297 1.898 -11.819 1.00 89.00 84 ALA A O 1
ATOM 632 N N . ARG A 1 85 ? 8.161 0.514 -10.443 1.00 89.06 85 ARG A N 1
ATOM 633 C CA . ARG A 1 85 ? 8.763 -0.714 -10.957 1.00 89.06 85 ARG A CA 1
ATOM 634 C C . ARG A 1 85 ? 8.432 -0.957 -12.426 1.00 89.06 85 ARG A C 1
ATOM 636 O O . ARG A 1 85 ? 9.328 -1.173 -13.236 1.00 89.06 85 ARG A O 1
ATOM 643 N N . ALA A 1 86 ? 7.149 -0.894 -12.761 1.00 90.81 86 ALA A N 1
ATOM 644 C CA . ALA A 1 86 ? 6.675 -1.081 -14.125 1.00 90.81 86 ALA A CA 1
ATOM 645 C C . ALA A 1 86 ? 7.231 -0.008 -15.075 1.00 90.81 86 ALA A C 1
ATOM 647 O O . ALA A 1 86 ? 7.672 -0.335 -16.173 1.00 90.81 86 ALA A O 1
ATOM 648 N N . ALA A 1 87 ? 7.275 1.253 -14.632 1.00 91.25 87 ALA A N 1
ATOM 649 C CA . ALA A 1 87 ? 7.819 2.357 -15.418 1.00 91.25 87 ALA A CA 1
ATOM 650 C C . ALA A 1 87 ? 9.309 2.162 -15.736 1.00 91.25 87 ALA A C 1
ATOM 652 O O . ALA A 1 87 ? 9.715 2.321 -16.885 1.00 91.25 87 ALA A O 1
ATOM 653 N N . TYR A 1 88 ? 10.117 1.769 -14.744 1.00 90.62 88 TYR A N 1
ATOM 654 C CA . TYR A 1 88 ? 11.529 1.474 -14.983 1.00 90.62 88 TYR A CA 1
ATOM 655 C C . TYR A 1 88 ? 11.712 0.255 -15.888 1.00 90.62 88 TYR A C 1
ATOM 657 O O . TYR A 1 88 ? 12.525 0.315 -16.799 1.00 90.62 88 TYR A O 1
ATOM 665 N N . ALA A 1 89 ? 10.951 -0.827 -15.688 1.00 92.19 89 ALA A N 1
ATOM 666 C CA . ALA A 1 89 ? 11.044 -2.014 -16.540 1.00 92.19 89 ALA A CA 1
ATOM 667 C C . ALA A 1 89 ? 10.721 -1.694 -18.010 1.00 92.19 89 ALA A C 1
ATOM 669 O O . ALA A 1 89 ? 11.440 -2.131 -18.903 1.00 92.19 89 ALA A O 1
ATOM 670 N N . ALA A 1 90 ? 9.693 -0.879 -18.263 1.00 92.69 90 ALA A N 1
ATOM 671 C CA . ALA A 1 90 ? 9.357 -0.420 -19.608 1.00 92.69 90 ALA A CA 1
ATOM 672 C C . ALA A 1 90 ? 10.461 0.465 -20.213 1.00 92.69 90 ALA A C 1
ATOM 674 O O . ALA A 1 90 ? 10.856 0.260 -21.357 1.00 92.69 90 ALA A O 1
ATOM 675 N N . ALA A 1 91 ? 10.994 1.416 -19.438 1.00 91.88 91 ALA A N 1
ATOM 676 C CA . ALA A 1 91 ? 12.084 2.279 -19.888 1.00 91.88 91 ALA A CA 1
ATOM 677 C C . ALA A 1 91 ? 13.382 1.495 -20.141 1.00 91.88 91 ALA A C 1
ATOM 679 O O . ALA A 1 91 ? 14.126 1.810 -21.064 1.00 91.88 91 ALA A O 1
ATOM 680 N N . PHE A 1 92 ? 13.652 0.467 -19.335 1.00 92.50 92 PHE A N 1
ATOM 681 C CA . PHE A 1 92 ? 14.819 -0.390 -19.497 1.00 92.50 92 PHE A CA 1
ATOM 682 C C . PHE A 1 92 ? 14.688 -1.290 -20.727 1.00 92.50 92 PHE A C 1
ATOM 684 O O . PHE A 1 92 ? 15.640 -1.379 -21.488 1.00 92.50 92 PHE A O 1
ATOM 691 N N . GLY A 1 93 ? 13.505 -1.855 -20.987 1.00 92.50 93 GLY A N 1
ATOM 692 C CA . GLY A 1 93 ? 13.258 -2.610 -22.219 1.00 92.50 93 GLY A CA 1
ATOM 693 C C . GLY A 1 93 ? 13.390 -1.754 -23.486 1.00 92.50 93 GLY A C 1
ATOM 694 O O . GLY A 1 93 ? 13.921 -2.220 -24.489 1.00 92.50 93 GLY A O 1
ATOM 695 N N . ALA A 1 94 ? 12.969 -0.483 -23.440 1.00 92.62 94 ALA A N 1
ATOM 696 C CA . ALA A 1 94 ? 13.215 0.460 -24.535 1.00 92.62 94 ALA A CA 1
ATOM 697 C C . ALA A 1 94 ? 14.716 0.733 -24.719 1.00 92.62 94 ALA A C 1
ATOM 699 O O . ALA A 1 94 ? 15.219 0.659 -25.835 1.00 92.62 94 ALA A O 1
ATOM 700 N N . TYR A 1 95 ? 15.440 0.962 -23.618 1.00 92.81 95 TYR A N 1
ATOM 701 C CA . TYR A 1 95 ? 16.893 1.123 -23.646 1.00 92.81 95 TYR A CA 1
ATOM 702 C C . TYR A 1 95 ? 17.611 -0.098 -24.236 1.00 92.81 95 TYR A C 1
ATOM 704 O O . TYR A 1 95 ? 18.521 0.094 -25.030 1.00 92.81 95 TYR A O 1
ATOM 712 N N . GLU A 1 96 ? 17.219 -1.327 -23.884 1.00 93.69 96 GLU A N 1
ATOM 713 C CA . GLU A 1 96 ? 17.820 -2.546 -24.449 1.00 93.69 96 GLU A CA 1
ATOM 714 C C . GLU A 1 96 ? 17.621 -2.607 -25.968 1.00 93.69 96 GLU A C 1
ATOM 716 O O . GLU A 1 96 ? 18.584 -2.789 -26.705 1.00 93.69 96 GLU A O 1
ATOM 721 N N . SER A 1 97 ? 16.404 -2.340 -26.453 1.00 92.19 97 SER A N 1
ATOM 722 C CA . SER A 1 97 ? 16.120 -2.299 -27.894 1.00 92.19 97 SER A CA 1
ATOM 723 C C . SER A 1 97 ? 16.912 -1.209 -28.629 1.00 92.19 97 SER A C 1
ATOM 725 O O . SER A 1 97 ? 17.411 -1.436 -29.737 1.00 92.19 97 SER A O 1
ATOM 727 N N . ASP A 1 98 ? 17.008 -0.015 -28.041 1.00 91.25 98 ASP A N 1
ATOM 728 C CA . ASP A 1 98 ? 17.771 1.100 -28.608 1.00 91.25 98 ASP A CA 1
ATOM 729 C C . ASP A 1 98 ? 19.273 0.792 -28.600 1.00 91.25 98 ASP A C 1
ATOM 731 O O . ASP A 1 98 ? 19.987 1.142 -29.540 1.00 91.25 98 ASP A O 1
ATOM 735 N N . HIS A 1 99 ? 19.755 0.121 -27.553 1.00 92.12 99 HIS A N 1
ATOM 736 C CA . HIS A 1 99 ? 21.150 -0.271 -27.404 1.00 92.12 99 HIS A CA 1
ATOM 737 C C . HIS A 1 99 ? 21.539 -1.326 -28.436 1.00 92.12 99 HIS A C 1
ATOM 739 O O . HIS A 1 99 ? 22.540 -1.141 -29.120 1.00 92.12 99 HIS A O 1
ATOM 745 N N . ASP A 1 100 ? 20.727 -2.366 -28.625 1.00 91.25 100 ASP A N 1
ATOM 746 C CA . ASP A 1 100 ? 20.964 -3.398 -29.640 1.00 91.25 100 ASP A CA 1
ATOM 747 C C . ASP A 1 100 ? 20.990 -2.799 -31.057 1.00 91.25 100 ASP A C 1
ATOM 749 O O . ASP A 1 100 ? 21.838 -3.141 -31.885 1.00 91.25 100 ASP A O 1
ATOM 753 N N . SER A 1 101 ? 20.085 -1.851 -31.331 1.00 88.75 101 SER A N 1
ATOM 754 C CA . SER A 1 101 ? 20.045 -1.130 -32.610 1.00 88.75 101 SER A CA 1
ATOM 755 C C . SER A 1 101 ? 21.296 -0.270 -32.807 1.00 88.75 101 SER A C 1
ATOM 757 O O . SER A 1 101 ? 21.903 -0.283 -33.879 1.00 88.75 101 SER A O 1
ATOM 759 N N . TRP A 1 102 ? 21.713 0.440 -31.756 1.00 89.69 102 TRP A N 1
ATOM 760 C CA . TRP A 1 102 ? 22.935 1.235 -31.754 1.00 89.69 102 TRP A CA 1
ATOM 761 C C . TRP A 1 102 ? 24.187 0.375 -31.959 1.00 89.69 102 TRP A C 1
ATOM 763 O O . TRP A 1 102 ? 25.052 0.751 -32.749 1.00 89.69 102 TRP A O 1
ATOM 773 N N . GLU A 1 103 ? 24.287 -0.786 -31.306 1.00 89.50 103 GLU A N 1
ATOM 774 C CA . GLU A 1 103 ? 25.410 -1.709 -31.486 1.00 89.50 103 GLU A CA 1
ATOM 775 C C . GLU A 1 103 ? 25.482 -2.228 -32.922 1.00 89.50 103 GLU A C 1
ATOM 777 O O . GLU A 1 103 ? 26.553 -2.197 -33.526 1.00 89.50 103 GLU A O 1
ATOM 782 N N . ALA A 1 104 ? 24.346 -2.609 -33.513 1.00 87.62 104 ALA A N 1
ATOM 783 C CA . ALA A 1 104 ? 24.295 -3.051 -34.904 1.00 87.62 104 ALA A CA 1
ATOM 784 C C . ALA A 1 104 ? 24.727 -1.949 -35.892 1.00 87.62 104 ALA A C 1
ATOM 786 O O . ALA A 1 104 ? 25.424 -2.226 -36.874 1.00 87.62 104 ALA A O 1
ATOM 787 N N . ASP A 1 105 ? 24.328 -0.700 -35.644 1.00 84.44 105 ASP A N 1
ATOM 788 C CA . ASP A 1 105 ? 24.720 0.446 -36.468 1.00 84.44 105 ASP A CA 1
ATOM 789 C C . ASP A 1 105 ? 26.201 0.804 -36.289 1.00 84.44 105 ASP A C 1
ATOM 791 O O . ASP A 1 105 ? 26.894 1.062 -37.279 1.00 84.44 105 ASP A O 1
ATOM 795 N N . ARG A 1 106 ? 26.711 0.755 -35.053 1.00 84.19 106 ARG A N 1
ATOM 796 C CA . ARG A 1 106 ? 28.133 0.936 -34.738 1.00 84.19 106 ARG A CA 1
ATOM 797 C C . ARG A 1 106 ? 28.989 -0.122 -35.430 1.00 84.19 106 ARG A C 1
ATOM 799 O O . ARG A 1 106 ? 29.980 0.223 -36.068 1.00 84.19 106 ARG A O 1
ATOM 806 N N . ASP A 1 107 ? 28.599 -1.390 -35.352 1.00 84.75 107 ASP A N 1
ATOM 807 C CA . ASP A 1 107 ? 29.342 -2.498 -35.954 1.00 84.75 107 ASP A CA 1
ATOM 808 C C . ASP A 1 107 ? 29.320 -2.411 -37.494 1.00 84.75 107 ASP A C 1
ATOM 810 O O . ASP A 1 107 ? 30.341 -2.636 -38.151 1.00 84.75 107 ASP A O 1
ATOM 814 N N . ARG A 1 108 ? 28.194 -1.984 -38.093 1.00 81.38 108 ARG A N 1
ATOM 815 C CA . ARG A 1 108 ? 28.098 -1.703 -39.539 1.00 81.38 108 ARG A CA 1
ATOM 816 C C . ARG A 1 108 ? 28.996 -0.537 -39.964 1.00 81.38 108 ARG A C 1
ATOM 818 O O . ARG A 1 108 ? 29.590 -0.594 -41.040 1.00 81.38 108 ARG A O 1
ATOM 825 N N . ALA A 1 109 ? 29.088 0.514 -39.149 1.00 75.38 109 ALA A N 1
ATOM 826 C CA . ALA A 1 109 ? 29.974 1.649 -39.399 1.00 75.38 109 ALA A CA 1
ATOM 827 C C . ALA A 1 109 ? 31.455 1.254 -39.277 1.00 75.38 109 ALA A C 1
ATOM 829 O O . ALA A 1 109 ? 32.256 1.659 -40.114 1.00 75.38 109 ALA A O 1
ATOM 830 N N . ALA A 1 110 ? 31.810 0.418 -38.296 1.00 76.06 110 ALA A N 1
ATOM 831 C CA . ALA A 1 110 ? 33.167 -0.104 -38.118 1.00 76.06 110 ALA A CA 1
ATOM 832 C C . ALA A 1 110 ? 33.631 -0.993 -39.287 1.00 76.06 110 ALA A C 1
ATOM 834 O O . ALA A 1 110 ? 34.815 -1.008 -39.615 1.00 76.06 110 ALA A O 1
ATOM 835 N N . ALA A 1 111 ? 32.709 -1.700 -39.949 1.00 77.69 111 ALA A N 1
ATOM 836 C CA . ALA A 1 111 ? 33.009 -2.524 -41.122 1.00 77.69 111 ALA A CA 1
ATOM 837 C C . ALA A 1 111 ? 33.230 -1.722 -42.427 1.00 77.69 111 ALA A C 1
ATOM 839 O O . ALA A 1 111 ? 33.726 -2.287 -43.401 1.00 77.69 111 ALA A O 1
ATOM 840 N N . ASN A 1 112 ? 32.879 -0.428 -42.465 1.00 71.00 112 ASN A N 1
ATOM 841 C CA . ASN A 1 112 ? 33.036 0.455 -43.627 1.00 71.00 112 ASN A CA 1
ATOM 842 C C . ASN A 1 112 ? 34.018 1.601 -43.310 1.00 71.00 112 ASN A C 1
ATOM 844 O O . ASN A 1 112 ? 33.612 2.647 -42.801 1.00 71.00 112 ASN A O 1
ATOM 848 N N . GLU A 1 113 ? 35.300 1.440 -43.666 1.00 57.75 113 GLU A N 1
ATOM 849 C CA . GLU A 1 113 ? 36.387 2.402 -43.372 1.00 57.75 113 GLU A CA 1
ATOM 850 C C . GLU A 1 113 ? 36.096 3.857 -43.811 1.00 57.75 113 GLU A C 1
ATOM 852 O O . GLU A 1 113 ? 36.494 4.796 -43.122 1.00 57.75 113 GLU A O 1
ATOM 857 N N . GLU A 1 114 ? 35.353 4.082 -44.904 1.00 57.44 114 GLU A N 1
ATOM 858 C CA . GLU A 1 114 ? 34.981 5.435 -45.367 1.00 57.44 114 GLU A CA 1
ATOM 859 C C . GLU A 1 114 ? 33.877 6.108 -44.522 1.00 57.44 114 GLU A C 1
ATOM 861 O O . GLU A 1 114 ? 33.791 7.338 -44.488 1.00 57.44 114 GLU A O 1
ATOM 866 N N . ALA A 1 115 ? 33.037 5.338 -43.820 1.00 53.31 115 ALA A N 1
ATOM 867 C CA . ALA A 1 115 ? 31.919 5.855 -43.022 1.00 53.31 115 ALA A CA 1
ATOM 868 C C . ALA A 1 115 ? 32.329 6.226 -41.586 1.00 53.31 115 ALA A C 1
ATOM 870 O O . ALA A 1 115 ? 31.710 7.096 -40.972 1.00 53.31 115 ALA A O 1
ATOM 871 N N . PHE A 1 116 ? 33.403 5.617 -41.073 1.00 50.72 116 PHE A N 1
ATOM 872 C CA . PHE A 1 116 ? 33.850 5.741 -39.680 1.00 50.72 116 PHE A CA 1
ATOM 873 C C . PHE A 1 116 ? 34.311 7.161 -39.286 1.00 50.72 116 PHE A C 1
ATOM 875 O O . PHE A 1 116 ? 34.404 7.496 -38.110 1.00 50.72 116 PHE A O 1
ATOM 882 N N . THR A 1 117 ? 34.569 8.041 -40.259 1.00 55.41 117 THR A N 1
ATOM 883 C CA . THR A 1 117 ? 35.052 9.413 -40.012 1.00 55.41 117 THR A CA 1
ATOM 884 C C . THR A 1 117 ? 33.942 10.460 -39.846 1.00 55.41 117 THR A C 1
ATOM 886 O O . THR A 1 117 ? 34.234 11.598 -39.473 1.00 55.41 117 THR A O 1
ATOM 889 N N . ARG A 1 118 ? 32.665 10.112 -40.077 1.00 54.06 118 ARG A N 1
ATOM 890 C CA . ARG A 1 118 ? 31.517 11.017 -39.882 1.00 54.06 118 ARG A CA 1
ATOM 891 C C . ARG A 1 118 ? 30.692 10.587 -38.673 1.00 54.06 118 ARG A C 1
ATOM 893 O O . ARG A 1 118 ? 29.690 9.910 -38.834 1.00 54.06 118 ARG A O 1
ATOM 900 N N . SER A 1 119 ? 31.116 11.044 -37.494 1.00 57.12 119 SER A N 1
ATOM 901 C CA . SER A 1 119 ? 30.361 11.010 -36.232 1.00 57.12 119 SER A CA 1
ATOM 902 C C . SER A 1 119 ? 29.833 9.626 -35.849 1.00 57.12 119 SER A C 1
ATOM 904 O O . SER A 1 119 ? 28.747 9.228 -36.263 1.00 57.12 119 SER A O 1
ATOM 906 N N . GLU A 1 120 ? 30.584 8.923 -34.999 1.00 60.28 120 GLU A N 1
ATOM 907 C CA . GLU A 1 120 ? 30.088 7.711 -34.344 1.00 60.28 120 GLU A CA 1
ATOM 908 C C . GLU A 1 120 ? 28.678 7.947 -33.763 1.00 60.28 120 GLU A C 1
ATOM 910 O O . GLU A 1 120 ? 28.433 9.001 -33.159 1.00 60.28 120 GLU A O 1
ATOM 915 N N . PRO A 1 121 ? 27.740 6.999 -33.940 1.00 66.25 121 PRO A N 1
ATOM 916 C CA . PRO A 1 121 ? 26.418 7.131 -33.356 1.00 66.25 121 PRO A CA 1
ATOM 917 C C . PRO A 1 121 ? 26.541 7.240 -31.831 1.00 66.25 121 PRO A C 1
ATOM 919 O O . PRO A 1 121 ? 27.308 6.507 -31.205 1.00 66.25 121 PRO A O 1
ATOM 922 N N . HIS A 1 122 ? 25.788 8.148 -31.210 1.00 77.44 122 HIS A N 1
ATOM 923 C CA . HIS A 1 122 ? 25.801 8.283 -29.754 1.00 77.44 122 HIS A CA 1
ATOM 924 C C . HIS A 1 122 ? 25.035 7.128 -29.094 1.00 77.44 122 HIS A C 1
ATOM 926 O O . HIS A 1 122 ? 23.919 6.836 -29.528 1.00 77.44 122 HIS A O 1
ATOM 932 N N . PRO A 1 123 ? 25.587 6.500 -28.038 1.00 81.12 123 PRO A N 1
ATOM 933 C CA . PRO A 1 123 ? 24.892 5.433 -27.336 1.00 81.12 123 PRO A CA 1
ATOM 934 C C . PRO A 1 123 ? 23.647 5.969 -26.616 1.00 81.12 123 PRO A C 1
ATOM 936 O O . PRO A 1 123 ? 23.666 7.101 -26.109 1.00 81.12 123 PRO A O 1
ATOM 939 N N . PRO A 1 124 ? 22.574 5.166 -26.523 1.00 87.31 124 PRO A N 1
ATOM 940 C CA . PRO A 1 124 ? 21.396 5.537 -25.754 1.00 87.31 124 PRO A CA 1
ATOM 941 C C . PRO A 1 124 ? 21.737 5.673 -24.266 1.00 87.31 124 PRO A C 1
ATOM 943 O O . PRO A 1 124 ? 22.624 5.005 -23.730 1.00 87.31 124 PRO A O 1
ATOM 946 N N . GLN A 1 125 ? 21.017 6.553 -23.570 1.00 88.31 125 GLN A N 1
ATOM 947 C CA . GLN A 1 125 ? 21.202 6.744 -22.134 1.00 88.31 125 GLN A CA 1
ATOM 948 C C . GLN A 1 125 ? 20.385 5.730 -21.344 1.00 88.31 125 GLN A C 1
ATOM 950 O O . GLN A 1 125 ? 19.186 5.563 -21.564 1.00 88.31 125 GLN A O 1
ATOM 955 N N . ARG A 1 126 ? 21.029 5.098 -20.361 1.00 87.44 126 ARG A N 1
ATOM 956 C CA . ARG A 1 126 ? 20.351 4.190 -19.440 1.00 87.44 126 ARG A CA 1
ATOM 957 C C . ARG A 1 126 ? 19.299 4.955 -18.621 1.00 87.44 126 ARG A C 1
ATOM 959 O O . ARG A 1 126 ? 19.610 6.040 -18.120 1.00 87.44 126 ARG A O 1
ATOM 966 N N . PRO A 1 127 ? 18.086 4.406 -18.423 1.00 87.56 127 PRO A N 1
ATOM 967 C CA . PRO A 1 127 ? 17.076 5.057 -17.600 1.00 87.56 127 PRO A CA 1
ATOM 968 C C . PRO A 1 127 ? 17.558 5.228 -16.151 1.00 87.56 127 PRO A C 1
ATOM 970 O O . PRO A 1 127 ? 18.305 4.380 -15.643 1.00 87.56 127 PRO A O 1
ATOM 973 N N . PRO A 1 128 ? 17.122 6.299 -15.462 1.00 86.12 128 PRO A N 1
ATOM 974 C CA . PRO A 1 128 ? 17.509 6.547 -14.081 1.00 86.12 128 PRO A CA 1
ATOM 975 C C . PRO A 1 128 ? 17.030 5.409 -13.180 1.00 86.12 128 PRO A C 1
ATOM 977 O O . PRO A 1 128 ? 15.913 4.909 -13.330 1.00 86.12 128 PRO A O 1
ATOM 980 N N . SER A 1 129 ? 17.875 5.015 -12.226 1.00 82.25 129 SER A N 1
ATOM 981 C CA . SER A 1 129 ? 17.524 3.978 -11.260 1.00 82.25 129 SER A CA 1
ATOM 982 C C . SER A 1 129 ? 16.240 4.337 -10.498 1.00 82.25 129 SER A C 1
ATOM 984 O O . SER A 1 129 ? 16.010 5.514 -10.197 1.00 82.25 129 SER A O 1
ATOM 986 N N . PRO A 1 130 ? 15.421 3.337 -10.133 1.00 80.25 130 PRO A N 1
ATOM 987 C CA . PRO A 1 130 ? 14.253 3.546 -9.292 1.00 80.25 130 PRO A CA 1
ATOM 988 C C . PRO A 1 130 ? 14.634 4.228 -7.968 1.00 80.25 130 PRO A C 1
ATOM 990 O O . PRO A 1 130 ? 15.762 4.063 -7.489 1.00 80.25 130 PRO A O 1
ATOM 993 N N . PRO A 1 131 ? 13.703 4.956 -7.329 1.00 79.25 131 PRO A N 1
ATOM 994 C CA . PRO A 1 131 ? 13.952 5.557 -6.025 1.00 79.25 131 PRO A CA 1
ATOM 995 C C . PRO A 1 131 ? 14.412 4.519 -4.983 1.00 79.25 131 PRO A C 1
ATOM 997 O O . PRO A 1 131 ? 13.900 3.400 -4.980 1.00 79.25 131 PRO A O 1
ATOM 1000 N N . PRO A 1 132 ? 15.289 4.878 -4.026 1.00 81.38 132 PRO A N 1
ATOM 1001 C CA . PRO A 1 132 ? 15.954 3.919 -3.131 1.00 81.38 132 PRO A CA 1
ATOM 1002 C C . PRO A 1 132 ? 15.011 3.160 -2.181 1.00 81.38 132 PRO A C 1
ATOM 1004 O O . PRO A 1 132 ? 15.371 2.117 -1.641 1.00 81.38 132 PRO A O 1
ATOM 1007 N N . TRP A 1 133 ? 13.796 3.667 -1.960 1.00 73.38 133 TRP A N 1
ATOM 1008 C CA . TRP A 1 133 ? 12.760 2.988 -1.175 1.00 73.38 133 TRP A CA 1
ATOM 1009 C C . TRP A 1 133 ? 12.053 1.866 -1.955 1.00 73.38 133 TRP A C 1
ATOM 1011 O O . TRP A 1 133 ? 11.446 0.981 -1.349 1.00 73.38 133 TRP A O 1
ATOM 1021 N N . VAL A 1 134 ? 12.163 1.856 -3.286 1.00 75.12 134 VAL A N 1
ATOM 1022 C CA . VAL A 1 134 ? 11.756 0.741 -4.140 1.00 75.12 134 VAL A CA 1
ATOM 1023 C C . VAL A 1 134 ? 12.913 -0.253 -4.172 1.00 75.12 134 VAL A C 1
ATOM 1025 O O . VAL A 1 134 ? 13.875 -0.073 -4.909 1.00 75.12 134 VAL A O 1
ATOM 1028 N N . ARG A 1 135 ? 12.849 -1.323 -3.367 1.00 66.44 135 ARG A N 1
ATOM 1029 C CA . ARG A 1 135 ? 13.853 -2.399 -3.466 1.00 66.44 135 ARG A CA 1
ATOM 1030 C C . ARG A 1 135 ? 13.834 -2.979 -4.882 1.00 66.44 135 ARG A C 1
ATOM 1032 O O . ARG A 1 135 ? 12.752 -3.149 -5.440 1.00 66.44 135 ARG A O 1
ATOM 1039 N N . TRP A 1 136 ? 14.984 -3.309 -5.443 1.00 57.16 136 TRP A N 1
ATOM 1040 C CA . TRP A 1 136 ? 15.095 -4.008 -6.724 1.00 57.16 136 TRP A CA 1
ATOM 1041 C C . TRP A 1 136 ? 15.715 -5.390 -6.480 1.00 57.16 136 TRP A C 1
ATOM 1043 O O . TRP A 1 136 ? 16.520 -5.488 -5.549 1.00 57.16 136 TRP A O 1
ATOM 1053 N N . PRO A 1 137 ? 15.278 -6.455 -7.181 1.00 54.25 137 PRO A N 1
ATOM 1054 C CA . PRO A 1 137 ? 15.964 -7.744 -7.135 1.00 54.25 137 PRO A CA 1
ATOM 1055 C C . PRO A 1 137 ? 17.386 -7.650 -7.698 1.00 54.25 137 PRO A C 1
ATOM 1057 O O . PRO A 1 137 ? 17.616 -6.793 -8.585 1.00 54.25 137 PRO A O 1
#

Secondary structure (DSSP, 8-state):
---HHHHHHHHHHHHHHHHHHHTTHHHHHHHS-GGG-S-TTHHHHHHHHHHHHHHHHHHHHHHHHHHHHHHHHHHHHHHHHHHHHHHHHHHHHHHHHHHHHHHHHHHHHHT-TTTTTS-PPPPPPPPPPPPTTS---

Organism: NCBI:txid1392758

Foldseek 3Di:
DDALVNLQVLLVVLQVLLVVLQVVLPVVVVVPPPVVPPDPPVVVVVVVVSVVSNVVSNVSSVVSNVSSVVSNVVSVVNVVLVVLVVVLVVQQVVLVVQQVVLVVVQVVQVVDPVNVVPDRDDRDDRDDDRDPVNDDD

Sequence (137 aa):
MPTEAEFLVARDAFRAAAETARRPVTPMLAAFGPQVLVGGLLTAETSELLSGHSGQMRSLADRWDRLADECAWRARVCAAAYAARAAYAAAFGAYESDHDSWEADRDRAAANEEAFTRSEPHPPQRPPSPPPWVRWP

pLDDT: mean 79.23, std 16.12, range [46.38, 96.94]